Protein AF-Q5W2N3-F1 (afdb_monomer)

Solvent-accessible surface area (backbone atoms only — not comparable to full-atom values): 3398 Å² total; per-residue (Å²): 133,58,70,67,66,51,51,54,51,53,52,55,51,50,53,52,50,54,51,50,49,55,50,48,52,56,51,43,49,45,29,54,74,74,65,64,36,66,68,60,36,54,54,51,52,54,51,42,53,52,51,49,55,53,53,52,65,75,79,109

Nearest PDB structures (foldseek):
  8cwy-assembly1_H  TM=9.291E-01  e=3.814E+00  synthetic construct
  6b87-assembly2_B-3  TM=9.426E-01  e=6.066E+00  synthetic construct
  6b87-assembly1_A-2  TM=9.247E-01  e=6.066E+00  synthetic construct

pLDDT: mean 94.19, std 6.63, range [59.41, 98.38]

Organism: Saccharol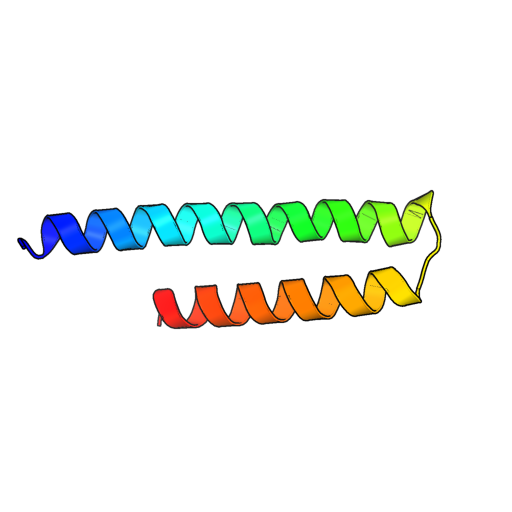obus islandicus (NCBI:txid43080)

Radius of gyration: 14.9 Å; Cα contacts (8 Å, |Δi|>4): 28; chains: 1; bounding box: 30×18×45 Å

Mean predicted aligned error: 3.69 Å

Foldseek 3Di:
DDPVVVVVVLVVVLVVLVVVLVVLVVVLCCCVPPVVPPVVNVVSVVVSVVSVVVSVVSVD

Secondary structure (DSSP, 8-state):
--HHHHHHHHHHHHHHHHHHHHHHHHHHHHIIIII--HHHHHHHHHHHHHHHHHHHHHH-

Structure (mmCIF, N/CA/C/O backbone):
data_AF-Q5W2N3-F1
#
_entry.id   AF-Q5W2N3-F1
#
loop_
_atom_site.group_PDB
_atom_site.id
_atom_site.type_symbol
_atom_site.label_atom_id
_atom_site.label_alt_id
_atom_site.label_comp_id
_atom_site.label_asym_id
_atom_site.label_entity_id
_atom_site.label_seq_id
_atom_site.pdbx_PDB_ins_code
_atom_site.Cartn_x
_atom_site.Cartn_y
_atom_site.Cartn_z
_atom_site.occupancy
_atom_site.B_iso_or_equiv
_atom_site.auth_seq_id
_atom_site.auth_comp_id
_atom_site.auth_asym_id
_atom_site.auth_atom_id
_atom_site.pdbx_PDB_model_num
ATOM 1 N N . MET A 1 1 ? 11.902 10.427 -27.740 1.00 59.41 1 MET A N 1
ATOM 2 C CA . MET A 1 1 ? 12.448 10.162 -26.387 1.00 59.41 1 MET A CA 1
ATOM 3 C C . MET A 1 1 ? 13.393 8.988 -26.503 1.00 59.41 1 MET A C 1
ATOM 5 O O . MET A 1 1 ? 13.015 8.041 -27.175 1.00 59.41 1 MET A O 1
ATOM 9 N N . SER A 1 2 ? 14.594 9.046 -25.922 1.00 80.38 2 SER A N 1
ATOM 10 C CA . SER A 1 2 ? 15.443 7.850 -25.871 1.00 80.38 2 SER A CA 1
ATOM 11 C C . SER A 1 2 ? 14.859 6.848 -24.872 1.00 80.38 2 SER A C 1
ATOM 13 O O . SER A 1 2 ? 14.287 7.247 -23.856 1.00 80.38 2 SER A O 1
ATOM 15 N N . GLU A 1 3 ? 15.009 5.556 -25.150 1.00 81.12 3 GLU A N 1
ATOM 16 C CA . GLU A 1 3 ? 14.576 4.466 -24.261 1.00 81.12 3 GLU A CA 1
ATOM 17 C C . GLU A 1 3 ? 15.203 4.587 -22.861 1.00 81.12 3 GLU A C 1
ATOM 19 O O . GLU A 1 3 ? 14.542 4.340 -21.857 1.00 81.12 3 GLU A O 1
ATOM 24 N N . VAL A 1 4 ? 16.440 5.093 -22.783 1.00 83.38 4 VAL A N 1
ATOM 25 C CA . VAL A 1 4 ? 17.159 5.364 -21.526 1.00 83.38 4 VAL A CA 1
ATOM 26 C C . VAL A 1 4 ? 16.420 6.381 -20.647 1.00 83.38 4 VAL A C 1
ATOM 28 O O . VAL A 1 4 ? 16.250 6.155 -19.451 1.00 83.38 4 VAL A O 1
ATOM 31 N N . LEU A 1 5 ? 15.929 7.480 -21.233 1.00 83.12 5 LEU A N 1
ATOM 32 C CA . LEU A 1 5 ? 15.177 8.514 -20.505 1.00 83.12 5 LEU A CA 1
ATOM 33 C C . LEU A 1 5 ? 13.803 8.021 -20.029 1.00 83.12 5 LEU A C 1
ATOM 35 O O . LEU A 1 5 ? 13.269 8.552 -19.054 1.00 83.12 5 LEU A O 1
ATOM 39 N N . GLN A 1 6 ? 13.208 7.050 -20.726 1.00 80.44 6 GLN A N 1
ATOM 40 C CA . GLN A 1 6 ? 11.955 6.424 -20.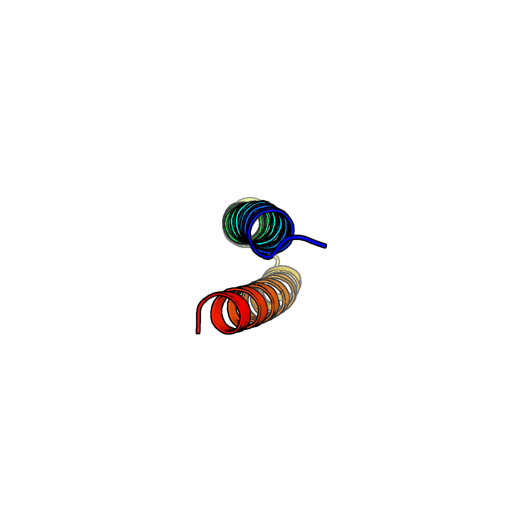304 1.00 80.44 6 GLN A CA 1
ATOM 41 C C . GLN A 1 6 ? 12.199 5.440 -19.155 1.00 80.44 6 GLN A C 1
ATOM 43 O O . GLN A 1 6 ? 11.466 5.457 -18.169 1.00 80.44 6 GLN A O 1
ATOM 48 N N . TYR A 1 7 ? 13.256 4.631 -19.251 1.00 85.62 7 TYR A N 1
ATOM 49 C CA . TYR A 1 7 ? 13.633 3.676 -18.214 1.00 85.62 7 TYR A CA 1
ATOM 50 C C . TYR A 1 7 ? 13.956 4.368 -16.884 1.00 85.62 7 TYR A C 1
ATOM 52 O O . TYR A 1 7 ? 13.446 3.968 -15.841 1.00 85.62 7 TYR A O 1
ATOM 60 N N . GLN A 1 8 ? 14.732 5.457 -16.920 1.00 89.06 8 GLN A N 1
ATOM 61 C CA . GLN A 1 8 ? 15.039 6.251 -15.724 1.00 89.06 8 GLN A CA 1
ATOM 62 C C . GLN A 1 8 ? 13.777 6.812 -15.058 1.00 89.06 8 GLN A C 1
ATOM 64 O O . GLN A 1 8 ? 13.626 6.694 -13.846 1.00 89.06 8 GLN A O 1
ATOM 69 N N . ARG A 1 9 ? 12.833 7.347 -15.843 1.00 90.94 9 ARG A N 1
ATOM 70 C CA . ARG A 1 9 ? 11.552 7.843 -15.313 1.00 90.94 9 ARG A CA 1
ATOM 71 C C . ARG A 1 9 ? 10.701 6.743 -14.688 1.00 90.94 9 ARG A C 1
ATOM 73 O O . ARG A 1 9 ? 10.138 6.949 -13.618 1.00 90.94 9 ARG A O 1
ATOM 80 N N . ASN A 1 10 ? 10.626 5.578 -15.328 1.00 91.81 10 ASN A N 1
ATOM 81 C CA . ASN A 1 10 ? 9.8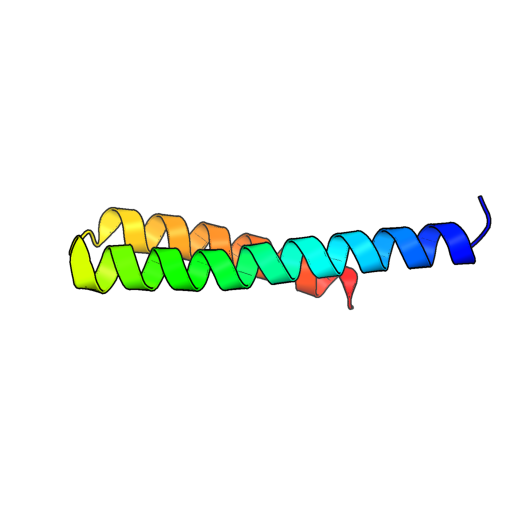93 4.437 -14.781 1.00 91.81 10 ASN A CA 1
ATOM 82 C C . ASN A 1 10 ? 10.510 3.966 -13.453 1.00 91.81 10 ASN A C 1
ATOM 84 O O . ASN A 1 10 ? 9.777 3.648 -12.520 1.00 91.81 10 ASN A O 1
ATOM 88 N N . LEU A 1 11 ? 11.844 3.967 -13.352 1.00 94.69 11 LEU A N 1
ATOM 89 C CA . LEU A 1 11 ? 12.559 3.613 -12.126 1.00 94.69 11 LEU A CA 1
ATOM 90 C C . LEU A 1 11 ? 12.305 4.625 -11.000 1.00 94.69 11 LEU A C 1
ATOM 92 O O . LEU A 1 11 ? 12.036 4.223 -9.871 1.00 94.69 11 LEU A O 1
ATOM 96 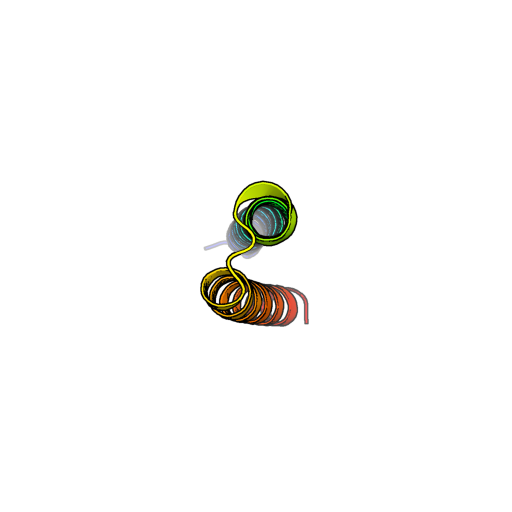N N . GLU A 1 12 ? 12.357 5.925 -11.296 1.00 96.31 12 GLU A N 1
ATOM 97 C CA . GLU A 1 12 ? 12.029 6.970 -10.318 1.00 96.31 12 GLU A CA 1
ATOM 98 C C . GLU A 1 12 ? 10.608 6.806 -9.774 1.00 96.31 12 GLU A C 1
ATOM 100 O O . GLU A 1 12 ? 10.387 6.916 -8.567 1.00 96.31 12 GLU A O 1
ATOM 105 N N . GLU A 1 13 ? 9.647 6.518 -10.649 1.00 96.25 13 GLU A N 1
ATOM 106 C CA . GLU A 1 13 ? 8.255 6.345 -10.245 1.00 96.25 13 GLU A CA 1
ATOM 107 C C . GLU A 1 13 ? 8.049 5.070 -9.419 1.00 96.25 13 GLU A C 1
ATOM 109 O O . GLU A 1 13 ? 7.379 5.101 -8.387 1.00 96.25 13 GLU A O 1
ATOM 114 N N . LEU A 1 14 ? 8.716 3.973 -9.792 1.00 96.94 14 LEU A N 1
ATOM 115 C CA . LEU A 1 14 ? 8.723 2.737 -9.012 1.00 96.94 14 LEU A CA 1
ATOM 116 C C . LEU A 1 14 ? 9.248 2.973 -7.587 1.00 96.94 14 LEU A C 1
ATOM 118 O O . LEU A 1 14 ? 8.637 2.525 -6.617 1.00 96.94 14 LEU A O 1
ATOM 122 N N . VAL A 1 15 ? 10.350 3.716 -7.442 1.00 97.44 15 VAL A N 1
ATOM 123 C CA . VAL A 1 15 ? 10.929 4.042 -6.128 1.00 97.44 15 VAL A CA 1
ATOM 124 C C . VAL A 1 15 ? 9.967 4.881 -5.282 1.00 97.44 15 VAL A C 1
ATOM 126 O O . VAL A 1 15 ? 9.843 4.637 -4.079 1.00 97.44 15 VAL A O 1
ATOM 129 N N . LYS A 1 16 ? 9.255 5.846 -5.880 1.00 97.50 16 LYS A N 1
ATOM 130 C CA . LYS A 1 16 ? 8.239 6.632 -5.158 1.00 97.50 16 LYS A CA 1
ATOM 131 C C . LYS A 1 16 ? 7.090 5.758 -4.668 1.00 97.50 16 LYS A C 1
ATOM 133 O O . LYS A 1 16 ? 6.698 5.879 -3.511 1.00 97.50 16 LYS A O 1
ATOM 138 N N . LEU A 1 17 ? 6.574 4.870 -5.516 1.00 97.69 17 LEU A N 1
ATOM 139 C CA . LEU A 1 17 ? 5.477 3.976 -5.147 1.00 97.69 17 LEU A CA 1
ATOM 140 C C . LEU A 1 17 ? 5.885 2.996 -4.046 1.00 97.69 17 LEU A C 1
ATOM 142 O O . LEU A 1 17 ? 5.118 2.794 -3.109 1.00 97.69 17 LEU A O 1
ATOM 146 N N . LEU A 1 18 ? 7.103 2.447 -4.106 1.00 98.00 18 LEU A N 1
ATOM 147 C CA . LEU A 1 18 ? 7.650 1.617 -3.029 1.00 98.00 18 LEU A CA 1
ATOM 148 C C . LEU A 1 18 ? 7.718 2.386 -1.706 1.00 98.00 18 LEU A C 1
ATOM 150 O O . LEU A 1 18 ? 7.334 1.854 -0.669 1.00 98.00 18 LEU A O 1
ATOM 154 N N . ARG A 1 19 ? 8.146 3.654 -1.732 1.00 98.38 19 ARG A N 1
ATOM 155 C CA . ARG A 1 19 ? 8.157 4.497 -0.529 1.00 98.38 19 ARG A CA 1
ATOM 156 C C . ARG A 1 19 ? 6.751 4.686 0.043 1.00 98.38 19 ARG A C 1
ATOM 158 O O . ARG A 1 19 ? 6.574 4.495 1.239 1.00 98.38 19 ARG A O 1
ATOM 165 N N . ILE A 1 20 ? 5.767 5.002 -0.799 1.00 98.00 20 ILE A N 1
ATOM 166 C CA . ILE A 1 20 ? 4.363 5.136 -0.376 1.00 98.00 20 ILE A CA 1
ATOM 167 C C . ILE A 1 20 ? 3.857 3.821 0.226 1.00 98.00 20 ILE A C 1
ATOM 169 O O . ILE A 1 20 ? 3.225 3.834 1.276 1.00 98.00 20 ILE A O 1
ATOM 173 N N . TYR A 1 21 ?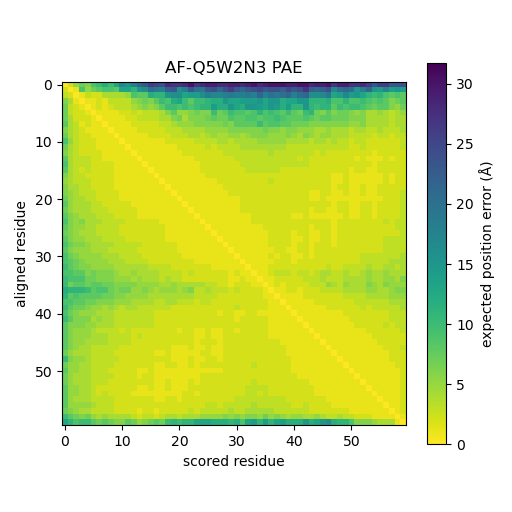 4.163 2.684 -0.404 1.00 98.25 21 TYR A N 1
ATOM 174 C CA . TYR A 1 21 ? 3.768 1.366 0.088 1.00 98.25 21 TYR A CA 1
ATOM 175 C C . TYR A 1 21 ? 4.272 1.098 1.516 1.00 98.25 21 TYR A C 1
ATOM 177 O O . TYR A 1 21 ? 3.491 0.647 2.350 1.00 98.25 21 TYR A O 1
ATOM 185 N N . PHE A 1 22 ? 5.533 1.426 1.817 1.00 97.75 22 PHE A N 1
ATOM 186 C CA . PHE A 1 22 ? 6.087 1.286 3.170 1.00 97.75 22 PHE A CA 1
ATOM 187 C C . PHE A 1 22 ? 5.538 2.321 4.160 1.00 97.75 22 PHE A C 1
ATOM 189 O O . PHE A 1 22 ? 5.329 1.999 5.322 1.00 97.75 22 PHE A O 1
ATOM 196 N N . GLN A 1 23 ? 5.242 3.545 3.720 1.00 98.19 23 GLN A N 1
ATOM 197 C CA . GLN A 1 23 ? 4.601 4.539 4.588 1.00 98.19 23 GLN A CA 1
ATOM 198 C C . GLN A 1 23 ? 3.176 4.130 4.982 1.00 98.19 23 GLN A C 1
ATOM 200 O O . GLN A 1 23 ? 2.752 4.382 6.104 1.00 98.19 23 GLN A O 1
ATOM 205 N N . LEU A 1 24 ? 2.437 3.462 4.089 1.00 98.06 24 LEU A N 1
ATOM 206 C CA . LEU A 1 24 ? 1.118 2.915 4.422 1.00 98.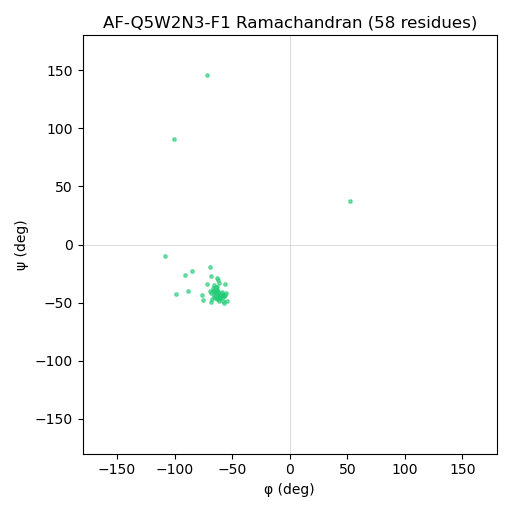06 24 LEU A CA 1
ATOM 207 C C . LEU A 1 24 ? 1.197 1.837 5.513 1.00 98.06 24 LEU A C 1
ATOM 209 O O . LEU A 1 24 ? 0.249 1.709 6.281 1.00 98.06 24 LEU A O 1
ATOM 213 N N . ASP A 1 25 ? 2.309 1.102 5.617 1.00 97.31 25 ASP A N 1
ATOM 214 C CA . ASP A 1 25 ? 2.542 0.171 6.729 1.00 97.31 25 ASP A CA 1
ATOM 215 C C . ASP A 1 25 ? 2.680 0.886 8.073 1.00 97.31 25 ASP A C 1
ATOM 217 O O . ASP A 1 25 ? 2.073 0.468 9.056 1.00 97.31 25 ASP 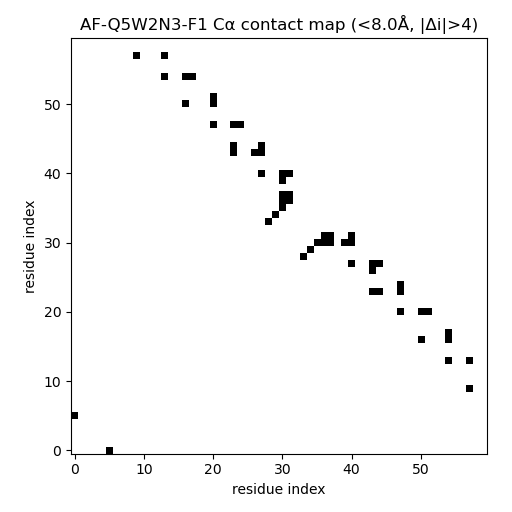A O 1
ATOM 221 N N . GLU A 1 26 ? 3.418 1.995 8.115 1.00 97.62 26 GLU A N 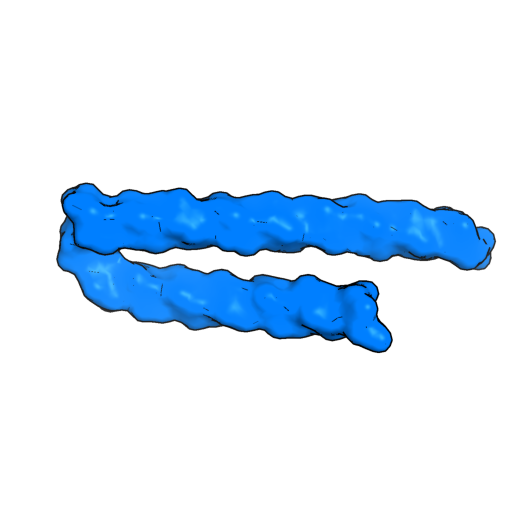1
ATOM 222 C CA . GLU A 1 26 ? 3.551 2.799 9.336 1.00 97.62 26 GLU A CA 1
ATOM 223 C C . GLU A 1 26 ? 2.194 3.361 9.782 1.00 97.62 26 GLU A C 1
ATOM 225 O O . GLU A 1 26 ? 1.861 3.323 10.967 1.00 97.62 26 GLU A O 1
ATOM 230 N N . ILE A 1 27 ? 1.375 3.825 8.832 1.00 96.81 27 ILE A N 1
ATOM 231 C CA . ILE A 1 27 ? 0.032 4.334 9.132 1.00 96.81 27 ILE A CA 1
ATOM 232 C C . ILE A 1 27 ? -0.883 3.207 9.628 1.00 96.81 27 ILE A C 1
ATOM 234 O O . ILE A 1 27 ? -1.640 3.420 10.572 1.00 96.81 27 ILE A O 1
ATOM 238 N N . LEU A 1 28 ? -0.807 2.009 9.037 1.00 97.12 28 LEU A N 1
ATOM 239 C CA . LEU A 1 28 ? -1.556 0.842 9.515 1.00 97.12 28 LEU A CA 1
ATOM 240 C C . LEU A 1 28 ? -1.165 0.458 10.942 1.00 97.12 28 LEU A C 1
ATOM 242 O O . LEU A 1 28 ? -2.056 0.196 11.749 1.00 97.12 28 LEU A O 1
ATOM 246 N N . SER A 1 29 ? 0.134 0.460 11.259 1.00 97.06 29 SER A N 1
ATOM 247 C CA . SER A 1 29 ? 0.627 0.207 12.621 1.00 97.06 29 SER A CA 1
ATOM 248 C C . SER A 1 29 ? 0.020 1.211 13.594 1.00 97.06 29 SER A C 1
ATOM 250 O O . SER A 1 29 ? -0.612 0.819 14.566 1.00 97.06 29 SER A O 1
ATOM 252 N N . PHE A 1 30 ? 0.098 2.505 13.272 1.00 97.12 30 PHE A N 1
ATOM 253 C CA . PHE A 1 30 ? -0.462 3.565 14.107 1.00 97.12 30 PHE A CA 1
ATOM 254 C C . PHE A 1 30 ? -1.984 3.438 14.288 1.00 97.12 30 PHE A C 1
ATOM 256 O O . PHE A 1 30 ? -2.489 3.532 15.405 1.00 97.12 30 PHE A O 1
ATOM 263 N N . ALA A 1 31 ? -2.728 3.188 13.207 1.00 97.19 31 ALA A N 1
ATOM 264 C CA . ALA A 1 31 ? -4.179 3.024 13.269 1.00 97.19 31 ALA A CA 1
ATOM 265 C C . ALA A 1 31 ? -4.590 1.809 14.121 1.00 97.19 31 ALA A C 1
ATOM 267 O O . ALA A 1 31 ? -5.565 1.881 14.867 1.00 97.19 31 ALA A O 1
ATOM 268 N N . THR A 1 32 ? -3.816 0.723 14.052 1.00 96.56 32 THR A N 1
ATOM 269 C CA . THR A 1 32 ? -4.072 -0.512 14.806 1.00 96.56 32 THR A CA 1
ATOM 270 C C . THR A 1 32 ? -3.705 -0.363 16.283 1.00 96.56 32 THR A C 1
ATOM 272 O O . THR A 1 32 ? -4.476 -0.747 17.158 1.00 96.56 32 THR A O 1
ATOM 275 N N . GLU A 1 33 ? -2.519 0.173 16.570 1.00 96.69 33 GLU A N 1
ATOM 276 C CA . GLU A 1 33 ? -1.916 0.138 17.906 1.00 96.69 33 GLU A CA 1
ATOM 277 C C . GLU A 1 33 ? -2.335 1.332 18.769 1.00 96.69 33 GLU A C 1
ATOM 279 O O . GLU A 1 33 ? -2.630 1.160 19.952 1.00 96.69 33 GLU A O 1
ATOM 284 N N . GLU A 1 34 ? -2.407 2.527 18.177 1.00 96.69 34 GLU A N 1
ATOM 285 C CA . GLU A 1 34 ? -2.645 3.776 18.909 1.00 96.69 34 GLU A CA 1
ATOM 286 C C . GLU A 1 34 ? -4.111 4.211 18.853 1.00 96.69 34 GLU A C 1
ATOM 288 O O . GLU A 1 34 ? -4.670 4.648 19.858 1.00 96.69 34 GLU A O 1
ATOM 293 N N . LEU A 1 35 ? -4.746 4.100 17.680 1.00 96.38 35 LEU A N 1
ATOM 294 C CA . LEU A 1 35 ? -6.135 4.540 17.495 1.00 96.38 35 LEU A CA 1
ATOM 295 C C . LEU A 1 35 ? -7.161 3.437 17.762 1.00 96.38 35 LEU A C 1
ATOM 297 O O . LEU A 1 35 ? -8.292 3.758 18.123 1.00 96.38 35 LEU A O 1
ATOM 301 N N . GLN A 1 36 ? -6.772 2.166 17.600 1.00 95.25 36 GLN A N 1
ATOM 302 C CA . GLN A 1 36 ? -7.670 1.005 17.668 1.00 95.25 36 GLN A CA 1
ATOM 303 C C . GLN A 1 36 ? -8.894 1.165 16.747 1.00 95.25 36 GLN A C 1
ATOM 305 O O . GLN A 1 36 ? -10.013 0.795 17.101 1.00 95.25 36 GLN A O 1
ATOM 310 N N . ASP A 1 37 ? -8.681 1.765 15.572 1.00 94.94 37 ASP A N 1
ATOM 311 C CA . ASP A 1 37 ? -9.734 2.068 14.602 1.00 94.94 37 ASP A CA 1
ATOM 312 C C . ASP A 1 37 ? -9.745 1.020 13.481 1.00 94.94 37 ASP A C 1
ATOM 314 O O . ASP A 1 37 ? -9.052 1.140 12.464 1.00 94.94 37 ASP A O 1
ATOM 318 N N . ASP A 1 38 ? -10.536 -0.033 13.687 1.00 93.19 38 ASP A N 1
ATOM 319 C CA . ASP A 1 38 ? -10.651 -1.155 12.751 1.00 93.19 38 ASP A CA 1
ATOM 320 C C . ASP A 1 38 ? -11.193 -0.733 11.372 1.00 93.19 38 ASP A C 1
ATOM 322 O O . ASP A 1 38 ? -10.833 -1.335 10.357 1.00 93.19 38 ASP A O 1
ATOM 326 N N . GLU A 1 39 ? -12.044 0.298 11.306 1.00 94.75 39 GLU A N 1
ATOM 327 C CA . GLU A 1 39 ? -12.615 0.781 10.043 1.00 94.75 39 GLU A CA 1
ATOM 328 C C . GLU A 1 39 ? -11.521 1.422 9.182 1.00 94.75 39 GLU A C 1
ATOM 330 O O . GLU A 1 39 ? -11.315 1.023 8.029 1.00 94.75 39 GLU A O 1
ATOM 335 N N . ILE A 1 40 ? -10.736 2.327 9.772 1.00 93.56 40 ILE A N 1
ATOM 336 C CA . ILE A 1 40 ? -9.601 2.966 9.097 1.00 93.56 40 ILE A CA 1
ATOM 337 C C . ILE A 1 40 ? -8.546 1.929 8.690 1.00 93.56 40 ILE A C 1
ATOM 339 O O . ILE A 1 40 ? -8.007 1.997 7.580 1.00 93.56 40 ILE A O 1
ATOM 343 N N . VAL A 1 41 ? -8.260 0.936 9.540 1.00 96.81 41 VAL A N 1
ATOM 344 C CA . VAL A 1 41 ? -7.310 -0.143 9.217 1.00 96.81 41 VAL A CA 1
ATOM 345 C C . VAL A 1 41 ? -7.735 -0.897 7.953 1.00 96.81 41 VAL A C 1
ATOM 347 O O . VAL A 1 41 ? -6.900 -1.159 7.077 1.00 96.81 41 VAL A O 1
ATOM 350 N N . VAL A 1 42 ? -9.025 -1.216 7.811 1.00 96.56 42 VAL A N 1
ATOM 351 C CA . VAL A 1 42 ? -9.554 -1.891 6.616 1.00 96.56 42 VAL A CA 1
ATOM 352 C C . VAL A 1 42 ? -9.401 -1.016 5.373 1.00 96.56 42 VAL A C 1
ATOM 354 O O . VAL A 1 42 ? -8.932 -1.503 4.339 1.00 96.56 42 VAL A O 1
ATOM 357 N N . GLU A 1 43 ? -9.752 0.267 5.451 1.00 96.88 43 GLU A N 1
ATOM 358 C CA . GLU A 1 43 ? -9.645 1.188 4.314 1.00 96.88 43 GLU A CA 1
ATOM 359 C C . GLU A 1 43 ? -8.199 1.353 3.833 1.00 96.88 43 GLU A C 1
ATOM 361 O O . GLU A 1 43 ? -7.903 1.199 2.641 1.00 96.88 43 GLU A O 1
ATOM 366 N N . ILE A 1 44 ? -7.269 1.600 4.757 1.00 96.69 44 ILE A N 1
ATOM 367 C CA . ILE A 1 44 ? -5.854 1.798 4.429 1.00 96.69 44 ILE A CA 1
ATOM 368 C C . ILE A 1 44 ? -5.238 0.507 3.881 1.00 96.69 44 ILE A C 1
ATOM 370 O O . ILE A 1 44 ? -4.478 0.552 2.908 1.00 96.69 44 ILE A O 1
ATOM 374 N N . SER A 1 45 ? -5.627 -0.653 4.417 1.00 97.38 45 SER A N 1
ATOM 375 C CA . SER A 1 45 ? -5.193 -1.955 3.900 1.00 97.38 45 SER A CA 1
ATOM 376 C C . SER A 1 45 ? -5.595 -2.143 2.435 1.00 97.38 45 SER A C 1
ATOM 378 O O . SER A 1 45 ? -4.789 -2.595 1.619 1.00 97.38 45 SER A O 1
ATOM 380 N N . GLN A 1 46 ? -6.810 -1.729 2.054 1.00 97.69 46 GLN A N 1
ATOM 381 C CA . GLN A 1 46 ? -7.258 -1.789 0.659 1.00 97.69 46 GLN A CA 1
ATOM 382 C C . GLN A 1 46 ? -6.459 -0.852 -0.253 1.00 97.69 46 GLN A C 1
ATOM 384 O O . GLN A 1 46 ? -6.145 -1.219 -1.391 1.00 97.69 46 GLN A O 1
ATOM 389 N N . VAL A 1 47 ? -6.124 0.354 0.217 1.00 97.69 47 VAL A N 1
ATOM 390 C CA . VAL A 1 47 ? -5.283 1.297 -0.537 1.00 97.69 47 VAL A CA 1
ATOM 391 C C . VAL A 1 47 ? -3.890 0.713 -0.749 1.00 97.69 47 VAL A C 1
ATOM 393 O O . VAL A 1 47 ? -3.408 0.685 -1.885 1.00 97.69 47 VAL A O 1
ATOM 396 N N . LYS A 1 48 ? -3.275 0.172 0.306 1.00 97.81 48 LYS A N 1
ATOM 397 C CA . LYS A 1 48 ? -1.966 -0.488 0.244 1.00 97.81 48 LYS A CA 1
ATOM 398 C C . LYS A 1 48 ? -1.950 -1.625 -0.777 1.00 97.81 48 LYS A C 1
ATOM 400 O O . LYS A 1 48 ? -1.037 -1.717 -1.600 1.00 97.81 48 LYS A O 1
ATOM 405 N N . ASP A 1 49 ? -3.004 -2.433 -0.800 1.00 98.25 49 ASP A N 1
ATOM 406 C CA . ASP A 1 49 ? -3.156 -3.522 -1.763 1.00 98.25 49 ASP A CA 1
ATOM 407 C C . ASP A 1 49 ? -3.259 -3.042 -3.215 1.00 98.25 49 ASP A C 1
ATOM 409 O O . AS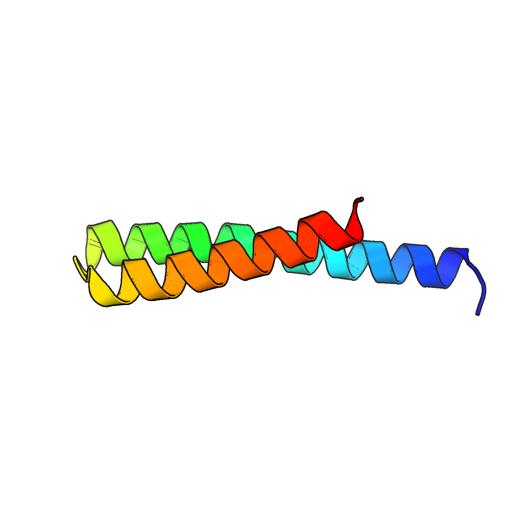P A 1 49 ? -2.721 -3.675 -4.130 1.00 98.25 49 ASP A O 1
ATOM 413 N N . ARG A 1 50 ? -3.924 -1.908 -3.453 1.00 98.00 50 ARG A N 1
ATOM 414 C CA . ARG A 1 50 ? -3.985 -1.291 -4.786 1.00 98.00 50 ARG A CA 1
ATOM 415 C C . ARG A 1 50 ? -2.623 -0.747 -5.210 1.00 98.00 50 ARG A C 1
ATOM 417 O O . ARG A 1 50 ? -2.240 -0.965 -6.356 1.00 98.00 50 ARG A O 1
ATOM 424 N N . VAL A 1 51 ? -1.880 -0.108 -4.304 1.00 97.88 51 VAL A N 1
ATOM 425 C CA . VAL A 1 51 ? -0.510 0.369 -4.572 1.00 97.88 51 VAL A CA 1
ATOM 426 C C . VAL A 1 51 ? 0.406 -0.801 -4.938 1.00 97.88 51 VAL A C 1
ATOM 428 O O . VAL A 1 51 ? 1.093 -0.734 -5.956 1.00 97.88 51 VAL A O 1
ATOM 431 N N . ARG A 1 52 ? 0.348 -1.913 -4.192 1.00 98.12 52 ARG A N 1
ATOM 432 C CA . ARG A 1 52 ? 1.090 -3.145 -4.511 1.00 98.12 52 ARG A CA 1
ATOM 433 C C . ARG A 1 52 ? 0.813 -3.636 -5.931 1.00 98.12 52 ARG A C 1
ATOM 435 O O . ARG A 1 52 ? 1.750 -3.875 -6.682 1.00 98.12 52 ARG A O 1
ATOM 442 N N . LYS A 1 53 ? -0.459 -3.723 -6.329 1.00 98.00 53 LYS A N 1
ATOM 443 C CA . LYS A 1 53 ? -0.845 -4.160 -7.683 1.00 98.00 53 LYS A CA 1
ATOM 444 C C . LYS A 1 53 ? -0.316 -3.237 -8.782 1.00 98.00 53 LYS A C 1
ATOM 446 O O . LYS A 1 53 ? -0.027 -3.703 -9.881 1.00 98.00 53 LYS A O 1
ATOM 451 N N . VAL A 1 54 ? -0.210 -1.933 -8.518 1.00 97.25 54 VAL A N 1
ATOM 452 C CA . VAL A 1 54 ? 0.407 -0.986 -9.462 1.00 97.25 54 VAL A CA 1
ATOM 453 C C . VAL A 1 54 ? 1.905 -1.261 -9.580 1.00 97.25 54 VAL A C 1
ATOM 455 O O . VAL A 1 54 ? 2.400 -1.379 -10.697 1.00 97.25 54 VAL A O 1
ATOM 458 N N . ILE A 1 55 ? 2.602 -1.435 -8.453 1.00 97.12 55 ILE A N 1
ATOM 459 C CA . ILE A 1 55 ? 4.033 -1.774 -8.415 1.00 97.12 55 ILE A CA 1
ATOM 460 C C . ILE A 1 55 ? 4.306 -3.081 -9.171 1.00 97.12 55 ILE A C 1
ATOM 462 O O . ILE A 1 55 ? 5.177 -3.111 -10.035 1.00 97.12 55 ILE A O 1
ATOM 466 N N . GLU A 1 56 ? 3.528 -4.136 -8.909 1.00 97.12 56 GLU A N 1
ATOM 467 C CA . GLU A 1 56 ? 3.646 -5.440 -9.579 1.00 97.12 56 GLU A CA 1
ATOM 468 C C . GLU A 1 56 ? 3.539 -5.312 -11.106 1.00 97.12 56 GLU A C 1
ATOM 470 O O . GLU A 1 56 ? 4.332 -5.905 -11.834 1.00 97.12 56 GLU A O 1
ATOM 475 N N . ARG A 1 57 ? 2.614 -4.482 -11.603 1.00 95.94 57 ARG A N 1
ATOM 476 C CA . ARG A 1 57 ? 2.442 -4.221 -13.044 1.00 95.94 57 ARG A CA 1
ATOM 477 C C . ARG A 1 57 ? 3.582 -3.426 -13.677 1.00 95.94 57 ARG A C 1
ATOM 479 O O . ARG A 1 57 ? 3.686 -3.428 -14.896 1.00 95.94 57 ARG A O 1
ATOM 486 N N . MET A 1 58 ? 4.390 -2.716 -12.890 1.00 93.75 58 MET A N 1
ATOM 487 C CA . MET A 1 58 ? 5.553 -1.982 -13.401 1.00 93.75 58 MET A CA 1
ATOM 488 C C . MET A 1 58 ? 6.800 -2.860 -13.529 1.00 93.75 58 MET A C 1
ATOM 490 O O . MET A 1 58 ? 7.705 -2.501 -14.279 1.00 93.75 58 MET A O 1
ATOM 494 N N . ILE A 1 59 ? 6.863 -3.963 -12.777 1.00 90.56 59 ILE A N 1
ATOM 495 C CA . ILE A 1 59 ? 8.027 -4.862 -12.720 1.00 90.56 59 ILE A CA 1
ATOM 496 C C . ILE A 1 59 ? 7.804 -6.211 -13.422 1.00 90.56 59 ILE A C 1
ATOM 498 O O . ILE A 1 59 ? 8.763 -6.969 -13.555 1.00 90.56 59 ILE A O 1
ATOM 502 N N . SER A 1 60 ? 6.564 -6.512 -13.827 1.00 84.88 60 SER A N 1
ATOM 503 C CA . SER A 1 60 ? 6.193 -7.694 -14.627 1.00 84.88 60 SER A CA 1
ATOM 504 C C . SER A 1 60 ? 6.316 -7.406 -16.117 1.00 84.88 60 SER A C 1
ATOM 506 O O . SER A 1 60 ? 6.753 -8.319 -16.849 1.00 84.88 60 SER A O 1
#

Sequence (60 aa):
MSEVLQYQRNLEELVKLLRIYFQLDEILSFATEELQDDEIVVEISQVKDRVRKVIERMIS